Protein AF-A0A7S2VE20-F1 (afdb_monomer_lite)

Structure (mmCIF, N/CA/C/O backbone):
data_AF-A0A7S2VE20-F1
#
_entry.id   AF-A0A7S2VE20-F1
#
loop_
_atom_site.group_PDB
_atom_site.id
_atom_site.type_symbol
_atom_site.label_atom_id
_atom_site.label_alt_id
_atom_site.label_comp_id
_atom_site.label_asym_id
_atom_site.label_entity_id
_atom_site.label_seq_id
_atom_site.pdbx_PDB_ins_code
_atom_site.Cartn_x
_atom_site.Cartn_y
_atom_site.Cartn_z
_atom_site.occupancy
_atom_site.B_iso_or_equiv
_atom_site.auth_seq_id
_atom_site.auth_comp_id
_atom_site.auth_asym_id
_atom_site.auth_atom_id
_atom_site.pdbx_PDB_model_num
ATOM 1 N N . VAL A 1 1 ? -8.039 12.008 -8.997 1.00 49.22 1 VAL A N 1
ATOM 2 C CA . VAL A 1 1 ? -8.248 12.314 -7.560 1.00 49.22 1 VAL A CA 1
ATOM 3 C C . VAL A 1 1 ? -8.110 11.002 -6.820 1.00 49.22 1 VAL A C 1
ATOM 5 O O . VAL A 1 1 ? -9.062 10.236 -6.814 1.00 49.22 1 VAL A O 1
ATOM 8 N N . TYR A 1 2 ? -6.918 10.696 -6.307 1.00 62.41 2 TYR A N 1
ATOM 9 C CA . TYR A 1 2 ? -6.623 9.361 -5.776 1.00 62.41 2 TYR A CA 1
ATOM 10 C C . TYR A 1 2 ? -6.820 9.265 -4.254 1.00 62.41 2 TYR A C 1
ATOM 12 O O . TYR A 1 2 ? -7.196 8.216 -3.759 1.00 62.41 2 TYR A O 1
ATOM 20 N N . ALA A 1 3 ? -6.744 10.377 -3.516 1.00 69.38 3 ALA A N 1
ATOM 21 C CA . ALA A 1 3 ? -6.925 10.402 -2.057 1.00 69.38 3 ALA A CA 1
ATOM 22 C C . ALA A 1 3 ? -8.317 9.967 -1.558 1.00 69.38 3 ALA A C 1
ATOM 24 O O . ALA A 1 3 ? -8.442 9.294 -0.537 1.00 69.38 3 ALA A O 1
ATOM 25 N N . ALA A 1 4 ? -9.382 10.346 -2.276 1.00 83.38 4 ALA A N 1
ATOM 26 C CA . ALA A 1 4 ? -10.762 10.111 -1.838 1.00 83.38 4 ALA A CA 1
ATOM 27 C C . ALA A 1 4 ? -11.095 8.614 -1.704 1.00 83.38 4 ALA A C 1
ATOM 29 O O . ALA A 1 4 ? -11.916 8.232 -0.870 1.00 83.38 4 ALA A O 1
ATOM 30 N N . ARG A 1 5 ? -10.428 7.749 -2.483 1.00 89.75 5 ARG A N 1
ATOM 31 C CA . ARG A 1 5 ? -10.637 6.300 -2.383 1.00 89.75 5 ARG A CA 1
ATOM 32 C C . ARG A 1 5 ? -10.129 5.747 -1.058 1.00 89.75 5 ARG A C 1
ATOM 34 O O . ARG A 1 5 ? -10.797 4.897 -0.489 1.00 89.75 5 ARG A O 1
ATOM 41 N N . TYR A 1 6 ? -9.028 6.277 -0.524 1.00 91.19 6 TYR A N 1
ATOM 42 C CA . TYR A 1 6 ? -8.487 5.828 0.759 1.00 91.19 6 TYR A CA 1
ATOM 43 C C . TYR A 1 6 ? -9.331 6.275 1.957 1.00 91.19 6 TYR A C 1
ATOM 45 O O . TYR A 1 6 ? -9.393 5.550 2.943 1.00 91.19 6 TYR A O 1
ATOM 53 N N . GLN A 1 7 ? -10.063 7.389 1.848 1.00 91.00 7 GLN A N 1
ATOM 54 C CA . GLN A 1 7 ? -11.080 7.762 2.842 1.00 91.00 7 GLN A CA 1
ATOM 55 C C . GLN A 1 7 ? -12.227 6.741 2.864 1.00 91.00 7 GLN A C 1
ATOM 57 O O . GLN A 1 7 ? -12.575 6.221 3.919 1.00 91.00 7 GLN A O 1
ATOM 62 N N . CYS A 1 8 ? -12.741 6.366 1.687 1.00 92.81 8 CYS A N 1
ATOM 63 C CA . CYS A 1 8 ? -13.752 5.311 1.571 1.00 92.81 8 CYS A CA 1
ATOM 64 C C . CYS A 1 8 ? -13.229 3.957 2.090 1.00 92.81 8 CYS A C 1
ATOM 66 O O . CYS A 1 8 ? -13.916 3.272 2.844 1.00 92.81 8 CYS A O 1
ATOM 68 N N . VAL A 1 9 ? -11.989 3.587 1.744 1.00 95.19 9 VAL A N 1
ATOM 69 C CA . VAL A 1 9 ? -11.322 2.380 2.263 1.00 95.19 9 VAL A CA 1
ATOM 70 C C . VAL A 1 9 ? -11.265 2.411 3.791 1.00 95.19 9 VAL A C 1
ATOM 72 O O . VAL A 1 9 ? -11.617 1.417 4.423 1.00 95.19 9 VAL A O 1
ATOM 75 N N . GLN A 1 10 ? -10.869 3.538 4.390 1.00 95.12 10 GLN A N 1
ATOM 76 C CA . GLN A 1 10 ? -10.794 3.694 5.843 1.00 95.12 10 GLN A CA 1
ATOM 77 C C . GLN A 1 10 ? -12.157 3.455 6.503 1.00 95.12 10 GLN A C 1
ATOM 79 O O . GLN A 1 10 ? -12.245 2.669 7.445 1.00 95.12 10 GLN A O 1
ATOM 84 N N . GLU A 1 11 ? -13.224 4.055 5.970 1.00 95.75 11 GLU A N 1
ATOM 85 C CA . GLU A 1 11 ? -14.592 3.862 6.464 1.00 95.75 11 GLU A CA 1
ATOM 86 C C . GLU A 1 11 ? -15.039 2.393 6.386 1.00 95.75 11 GLU A C 1
ATOM 88 O O . GLU A 1 11 ? -15.649 1.879 7.326 1.00 95.75 11 GLU A O 1
ATOM 93 N N . GLN A 1 12 ? -14.719 1.682 5.296 1.00 97.44 12 GLN A N 1
ATOM 94 C CA . GLN A 1 12 ? -15.053 0.258 5.166 1.00 97.44 12 GLN A CA 1
ATOM 95 C C . GLN A 1 12 ? -14.273 -0.611 6.164 1.00 97.44 12 GLN A C 1
ATOM 97 O O . GLN A 1 12 ? -14.856 -1.487 6.808 1.00 97.44 12 GLN A O 1
ATOM 102 N N . LEU A 1 13 ? -12.973 -0.352 6.336 1.00 97.00 13 LEU A N 1
ATOM 103 C CA . LEU A 1 13 ? -12.131 -1.092 7.278 1.00 97.00 13 LEU A CA 1
ATOM 104 C C . LEU A 1 13 ? -12.573 -0.870 8.731 1.00 97.00 13 LEU A C 1
ATOM 106 O O . LEU A 1 13 ? -12.589 -1.819 9.513 1.00 97.00 13 LEU A O 1
ATOM 110 N N . GLN A 1 14 ? -12.990 0.350 9.089 1.00 97.06 14 GLN A N 1
ATOM 111 C CA . GLN A 1 14 ? -13.521 0.675 10.422 1.00 97.06 14 GLN A CA 1
ATOM 112 C C . GLN A 1 14 ? -14.805 -0.104 10.747 1.00 97.06 14 GLN A C 1
ATOM 114 O O . GLN A 1 14 ? -15.096 -0.355 11.914 1.00 97.06 14 GLN A O 1
ATOM 119 N N . GLN A 1 15 ? -15.548 -0.538 9.725 1.00 97.69 15 GLN A N 1
ATOM 120 C CA . GLN A 1 15 ? -16.726 -1.402 9.861 1.00 97.69 15 GLN A CA 1
ATOM 121 C C . GLN A 1 15 ? -16.381 -2.902 9.905 1.00 97.69 15 GLN A C 1
ATOM 123 O O . GLN A 1 15 ? -17.285 -3.738 9.869 1.00 97.69 15 GLN A O 1
ATOM 128 N N . GLY A 1 16 ? -15.096 -3.268 9.953 1.00 96.31 16 GLY A N 1
ATOM 129 C CA . GLY A 1 16 ? -14.652 -4.662 9.984 1.00 96.31 16 GLY A CA 1
ATOM 130 C C . GLY A 1 16 ? -14.696 -5.367 8.624 1.00 96.31 16 GLY A C 1
ATOM 131 O O . GLY A 1 16 ? -14.700 -6.596 8.578 1.00 96.31 16 GLY A O 1
ATOM 132 N N . ARG A 1 17 ? -14.762 -4.624 7.509 1.00 96.06 17 ARG A N 1
ATOM 133 C CA . ARG A 1 17 ? -14.835 -5.197 6.155 1.00 96.06 17 ARG A CA 1
ATOM 134 C C . ARG A 1 17 ? -13.462 -5.230 5.501 1.00 96.06 17 ARG A C 1
ATOM 136 O O . ARG A 1 17 ? -12.817 -4.194 5.385 1.00 96.06 17 ARG A O 1
ATOM 143 N N . ASN A 1 18 ? -13.047 -6.399 5.016 1.00 93.94 18 ASN A N 1
ATOM 144 C CA . ASN A 1 18 ? -11.891 -6.501 4.123 1.00 93.94 18 ASN A CA 1
ATOM 145 C C . ASN A 1 18 ? -12.202 -5.778 2.805 1.00 93.94 18 ASN A C 1
ATOM 147 O O . ASN A 1 18 ? -13.320 -5.878 2.294 1.00 93.94 18 ASN A O 1
ATOM 151 N N . VAL A 1 19 ? -11.216 -5.087 2.238 1.00 95.12 19 VAL A N 1
ATOM 152 C CA . VAL A 1 19 ? -11.388 -4.274 1.030 1.00 95.12 19 VAL A CA 1
ATOM 153 C C . VAL A 1 19 ? -10.450 -4.761 -0.063 1.00 95.12 19 VAL A C 1
ATOM 155 O O . VAL A 1 19 ? -9.246 -4.856 0.142 1.00 95.12 19 VAL A O 1
ATOM 158 N N . LEU A 1 20 ? -10.999 -5.028 -1.247 1.00 93.69 20 LEU A N 1
ATOM 159 C CA . LEU A 1 20 ? -10.223 -5.106 -2.480 1.00 93.69 20 LEU A CA 1
ATOM 160 C C . LEU A 1 20 ? -10.417 -3.789 -3.235 1.00 93.69 20 LEU A C 1
ATOM 162 O O . LEU A 1 20 ? -11.488 -3.539 -3.787 1.00 93.69 20 LEU A O 1
ATOM 166 N N . LEU A 1 21 ? -9.392 -2.943 -3.228 1.00 93.69 21 LEU A N 1
ATOM 167 C CA . LEU A 1 21 ? -9.336 -1.721 -4.016 1.00 93.69 21 LEU A CA 1
ATOM 168 C C . LEU A 1 21 ? -8.833 -2.060 -5.418 1.00 93.69 21 LEU A C 1
ATOM 170 O O . LEU A 1 21 ? -7.806 -2.721 -5.566 1.00 93.69 21 LEU A O 1
ATOM 174 N N . THR A 1 22 ? -9.543 -1.586 -6.434 1.00 93.31 22 THR A N 1
ATOM 175 C CA . THR A 1 22 ? -9.151 -1.732 -7.833 1.00 93.31 22 THR A CA 1
ATOM 176 C C . THR A 1 22 ? -9.461 -0.459 -8.604 1.00 93.31 22 THR A C 1
ATOM 178 O O . THR A 1 22 ? -10.498 0.168 -8.375 1.00 93.31 22 THR A O 1
ATOM 181 N N . ASP A 1 23 ? -8.587 -0.100 -9.538 1.00 91.06 23 ASP A N 1
ATOM 182 C CA . ASP A 1 23 ? -8.906 0.879 -10.566 1.00 91.06 23 ASP A CA 1
ATOM 183 C C . ASP A 1 23 ? -9.974 0.323 -11.514 1.00 91.06 23 ASP A C 1
ATOM 185 O O . ASP A 1 23 ? -10.179 -0.891 -11.630 1.00 91.06 23 ASP A O 1
ATOM 189 N N . VAL A 1 24 ?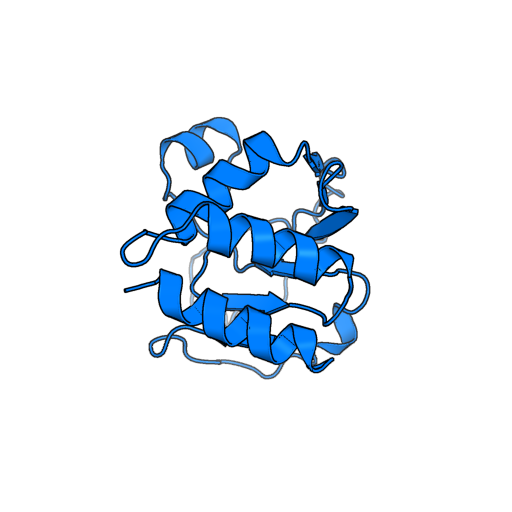 -10.696 1.237 -12.162 1.00 92.12 24 VAL A N 1
ATOM 190 C CA . VAL A 1 24 ? -11.812 0.915 -13.067 1.00 92.12 24 VAL A CA 1
ATOM 191 C C . VAL A 1 24 ? -11.353 0.311 -14.395 1.00 92.12 24 VAL A C 1
ATOM 193 O O . VAL A 1 24 ? -12.164 -0.264 -15.116 1.00 92.12 24 VAL A O 1
ATOM 196 N N . ASP A 1 25 ? -10.074 0.461 -14.725 1.00 91.50 25 ASP A N 1
ATOM 197 C CA . ASP A 1 25 ? -9.421 -0.065 -15.923 1.00 91.50 25 ASP A CA 1
ATOM 198 C C . ASP A 1 25 ? -8.709 -1.408 -15.683 1.00 91.50 25 ASP A C 1
ATOM 200 O O . ASP A 1 25 ? -8.198 -2.010 -16.630 1.00 91.50 25 ASP A O 1
ATOM 204 N N . ASN A 1 26 ? -8.741 -1.940 -14.456 1.00 90.12 26 ASN A N 1
ATOM 205 C CA . ASN A 1 26 ? -8.290 -3.300 -14.190 1.00 90.12 26 ASN A CA 1
ATOM 206 C C . ASN A 1 26 ? -9.289 -4.331 -14.719 1.00 90.12 26 ASN A C 1
ATOM 208 O O . ASN A 1 26 ? -10.487 -4.296 -14.427 1.00 90.12 26 ASN A O 1
ATOM 212 N N . VAL A 1 27 ? -8.763 -5.331 -15.424 1.00 91.12 27 VAL A N 1
ATOM 213 C CA . VAL A 1 27 ? -9.536 -6.469 -15.928 1.00 91.12 27 VAL A CA 1
ATOM 214 C C . VAL A 1 27 ? -9.049 -7.751 -15.262 1.00 91.12 27 VAL A C 1
ATOM 216 O O . VAL A 1 27 ? -7.892 -8.148 -15.401 1.00 91.12 27 VAL A O 1
ATOM 219 N N . PHE A 1 28 ? -9.949 -8.438 -14.559 1.00 89.25 28 PHE A N 1
ATOM 220 C CA . PHE A 1 28 ? -9.655 -9.725 -13.934 1.00 89.25 28 PHE A CA 1
ATOM 221 C C . PHE A 1 28 ? -9.676 -10.845 -14.976 1.00 89.25 28 PHE A C 1
ATOM 223 O O . PHE A 1 28 ? -10.728 -11.204 -15.500 1.00 89.25 28 PHE A O 1
ATOM 230 N N . LEU A 1 29 ? -8.509 -11.425 -15.258 1.00 87.44 29 LEU A N 1
ATOM 231 C CA . LEU A 1 29 ? -8.375 -12.506 -16.243 1.00 87.44 29 LEU A CA 1
ATOM 232 C C . LEU A 1 29 ? -8.657 -13.899 -15.664 1.00 87.44 29 LEU A C 1
ATOM 234 O O . LEU A 1 29 ? -8.972 -14.828 -16.404 1.00 87.44 29 LEU A O 1
ATOM 238 N N . ARG A 1 30 ? -8.516 -14.066 -14.345 1.00 86.88 30 ARG A N 1
ATOM 239 C CA . ARG A 1 30 ? -8.743 -15.334 -13.642 1.00 86.88 30 ARG A CA 1
ATOM 240 C C . ARG A 1 30 ? -9.238 -15.094 -12.224 1.00 86.88 30 ARG A C 1
ATOM 242 O O . ARG A 1 30 ? -8.880 -14.099 -11.597 1.00 86.88 30 ARG A O 1
ATOM 249 N N . HIS A 1 31 ? -9.999 -16.049 -11.704 1.00 85.69 31 HIS A N 1
ATOM 250 C CA . HIS A 1 31 ? -10.361 -16.080 -10.294 1.00 85.69 31 HIS A CA 1
ATOM 251 C C . HIS A 1 31 ? -9.193 -16.620 -9.458 1.00 85.69 31 HIS A C 1
ATOM 253 O O . HIS A 1 31 ? -8.653 -17.689 -9.753 1.00 85.69 31 HIS A O 1
ATOM 259 N N . VAL A 1 32 ? -8.835 -15.898 -8.396 1.00 80.75 32 VAL A N 1
ATOM 260 C CA . VAL A 1 32 ? -7.878 -16.337 -7.374 1.00 80.75 32 VAL A CA 1
ATOM 261 C C . VAL A 1 32 ? -8.554 -16.190 -6.012 1.00 80.75 32 VAL A C 1
ATOM 263 O O . VAL A 1 32 ? -8.987 -15.086 -5.682 1.00 80.75 32 VAL A O 1
ATOM 266 N N . PRO A 1 33 ? -8.684 -17.266 -5.218 1.00 82.44 33 PRO A N 1
ATOM 267 C CA . PRO A 1 33 ? -9.290 -17.165 -3.899 1.00 82.44 33 PRO A CA 1
ATOM 268 C C . PRO A 1 33 ? -8.367 -16.386 -2.951 1.00 82.44 33 PRO A C 1
ATOM 270 O O . PRO A 1 33 ? -7.265 -16.831 -2.640 1.00 82.44 33 PRO A O 1
ATOM 273 N N . LEU A 1 34 ? -8.844 -15.242 -2.453 1.00 75.19 34 LEU A N 1
ATOM 274 C CA . LEU A 1 34 ? -8.074 -14.362 -1.562 1.00 75.19 34 LEU A CA 1
ATOM 275 C C . LEU A 1 34 ? -7.742 -14.994 -0.204 1.00 75.19 34 LEU A C 1
ATOM 277 O O . LEU A 1 34 ? -6.825 -14.545 0.471 1.00 75.19 34 LEU A O 1
ATOM 281 N N . SER A 1 35 ? -8.439 -16.069 0.174 1.00 77.75 35 SER A N 1
ATOM 282 C CA . SER A 1 35 ? -8.149 -16.840 1.388 1.00 77.75 35 SER A CA 1
ATOM 283 C C . SER A 1 35 ? -6.725 -17.396 1.438 1.00 77.75 35 SER A C 1
ATOM 285 O O . SER A 1 35 ? -6.268 -17.783 2.506 1.00 77.75 35 SER A O 1
ATOM 287 N N . GLN A 1 36 ? -6.035 -17.462 0.296 1.00 75.75 36 GLN A N 1
ATOM 288 C CA . GLN A 1 36 ? -4.635 -17.879 0.205 1.00 75.75 36 GLN A CA 1
ATOM 289 C C . GLN A 1 36 ? -3.645 -16.840 0.750 1.00 75.75 36 GLN A C 1
ATOM 291 O O . GLN A 1 36 ? -2.487 -17.188 0.922 1.00 75.75 36 GLN A O 1
ATOM 296 N N . PHE A 1 37 ? -4.094 -15.612 1.025 1.00 71.94 37 PHE A N 1
ATOM 297 C CA . PHE A 1 37 ? -3.244 -14.492 1.442 1.00 71.94 37 PHE A CA 1
ATOM 298 C C . PHE A 1 37 ? -3.695 -13.869 2.776 1.00 71.94 37 PHE A C 1
ATOM 300 O O . PHE A 1 37 ? -3.477 -12.692 3.046 1.00 71.94 37 PHE A O 1
ATOM 307 N N . TYR A 1 38 ? -4.421 -14.630 3.601 1.00 74.56 38 TYR A N 1
ATOM 308 C CA . TYR A 1 38 ? -4.928 -14.157 4.900 1.00 74.56 38 TYR A CA 1
ATOM 309 C C . TYR A 1 38 ? -3.857 -14.081 6.000 1.00 74.56 38 TYR A C 1
ATOM 311 O O . TYR A 1 38 ? -4.159 -13.651 7.114 1.00 74.56 38 TYR A O 1
ATOM 319 N N . ASP A 1 39 ? -2.635 -14.511 5.701 1.00 83.94 39 ASP A N 1
ATOM 320 C CA . ASP A 1 39 ? -1.446 -14.394 6.543 1.00 83.94 39 ASP A CA 1
ATOM 321 C C . ASP A 1 39 ? -0.825 -12.989 6.518 1.00 83.94 39 ASP A C 1
ATOM 323 O O . ASP A 1 39 ? -0.087 -12.627 7.439 1.00 83.94 39 ASP A O 1
ATOM 327 N N . VAL A 1 40 ? -1.172 -12.169 5.523 1.00 87.94 40 VAL A N 1
ATOM 328 C CA . VAL A 1 40 ? -0.743 -10.772 5.439 1.00 87.94 40 VAL A CA 1
ATOM 329 C C . VAL A 1 40 ? -1.887 -9.791 5.677 1.00 87.94 40 VAL A C 1
ATOM 331 O O . VAL A 1 40 ? -3.065 -10.115 5.539 1.00 87.94 40 VAL A O 1
ATOM 334 N N . ASN A 1 41 ? -1.547 -8.568 6.082 1.00 93.19 41 ASN A N 1
ATOM 335 C CA . ASN A 1 41 ? -2.540 -7.527 6.339 1.00 93.19 41 ASN A CA 1
ATOM 336 C C . ASN A 1 41 ? -2.872 -6.710 5.084 1.00 93.19 41 ASN A C 1
ATOM 338 O O . ASN A 1 41 ? -4.008 -6.254 4.925 1.00 93.19 41 ASN A O 1
ATOM 342 N N . VAL A 1 42 ? -1.880 -6.503 4.216 1.00 93.31 42 VAL A N 1
ATOM 343 C CA . VAL A 1 42 ? -1.980 -5.698 2.996 1.00 93.31 42 VAL A CA 1
ATOM 344 C C . VAL A 1 42 ? -1.276 -6.423 1.853 1.00 93.31 42 VAL A C 1
ATOM 346 O O . VAL A 1 42 ? -0.194 -6.966 2.041 1.00 93.31 42 VAL A O 1
ATOM 349 N N . ILE A 1 43 ? -1.872 -6.412 0.663 1.00 91.44 43 ILE A N 1
ATOM 350 C CA . ILE A 1 43 ? -1.233 -6.897 -0.567 1.00 91.44 43 ILE A CA 1
ATOM 351 C C . ILE A 1 43 ? -1.309 -5.787 -1.595 1.00 91.44 43 ILE A C 1
ATOM 353 O O . ILE A 1 43 ? -2.406 -5.290 -1.868 1.00 91.44 43 ILE A O 1
ATOM 357 N N . HIS A 1 44 ? -0.186 -5.441 -2.208 1.00 91.06 44 HIS A N 1
ATOM 358 C CA . HIS A 1 44 ? -0.163 -4.521 -3.337 1.00 91.06 44 HIS A CA 1
ATOM 359 C C . HIS A 1 44 ? 0.184 -5.247 -4.630 1.00 91.06 44 HIS A C 1
ATOM 361 O O . HIS A 1 44 ? 1.012 -6.154 -4.668 1.00 91.06 44 HIS A O 1
ATOM 367 N N . ALA A 1 45 ? -0.397 -4.797 -5.740 1.00 87.94 45 ALA A N 1
ATOM 368 C CA . ALA A 1 45 ? 0.127 -5.193 -7.035 1.00 87.94 45 ALA A CA 1
ATOM 369 C C . ALA A 1 45 ? 1.544 -4.637 -7.233 1.00 87.94 45 ALA A C 1
ATOM 371 O O . ALA A 1 45 ? 1.850 -3.491 -6.892 1.00 87.94 45 ALA A O 1
ATOM 372 N N . TYR A 1 46 ? 2.405 -5.450 -7.837 1.00 83.69 46 TYR A N 1
ATOM 373 C CA . TYR A 1 46 ? 3.738 -5.025 -8.236 1.00 83.69 46 TYR A CA 1
ATOM 374 C C . TYR A 1 46 ? 3.651 -4.020 -9.394 1.00 83.69 46 TYR A C 1
ATOM 376 O O . TYR A 1 46 ? 2.893 -4.214 -10.345 1.00 83.69 46 TYR A O 1
ATOM 384 N N . SER A 1 47 ? 4.461 -2.964 -9.342 1.00 79.50 47 SER A N 1
ATOM 385 C CA . SER A 1 47 ? 4.621 -1.987 -10.420 1.00 79.50 47 SER A CA 1
ATOM 386 C C . SER A 1 47 ? 6.089 -1.841 -10.811 1.00 79.50 47 SER A C 1
ATOM 388 O O . SER A 1 47 ? 6.991 -2.011 -9.984 1.00 79.50 47 SER A O 1
ATOM 390 N N . ALA A 1 48 ? 6.329 -1.461 -12.065 1.00 74.94 48 ALA A N 1
ATOM 391 C CA . ALA A 1 48 ? 7.649 -1.110 -12.563 1.00 74.94 48 ALA A CA 1
ATOM 392 C C . ALA A 1 48 ? 7.731 0.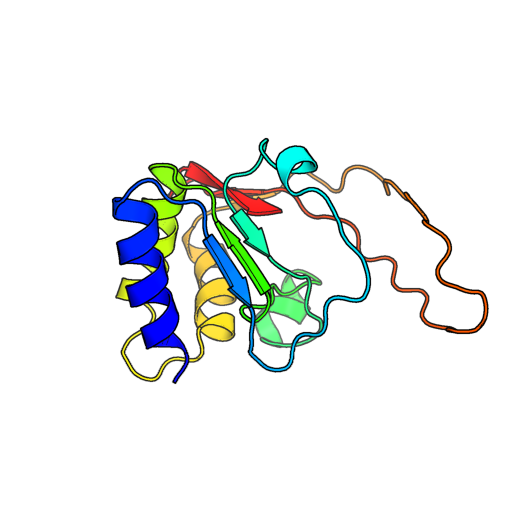395 -12.860 1.00 74.94 48 ALA A C 1
ATOM 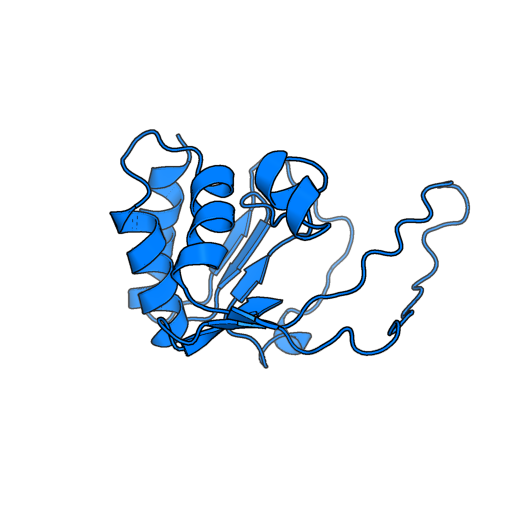394 O O . ALA A 1 48 ? 7.001 0.926 -13.694 1.00 74.94 48 ALA A O 1
ATOM 395 N N . GLY A 1 49 ? 8.681 1.075 -12.215 1.00 76.12 49 GLY A N 1
ATOM 396 C CA . GLY A 1 49 ? 9.221 2.346 -12.704 1.00 76.12 49 GLY A CA 1
ATOM 397 C C . GLY A 1 49 ? 8.666 3.638 -12.101 1.00 76.12 49 GLY A C 1
ATOM 398 O O . GLY A 1 49 ? 9.334 4.663 -12.234 1.00 76.12 49 GLY A O 1
ATOM 399 N N . PHE A 1 50 ? 7.533 3.635 -11.389 1.00 81.44 50 PHE A N 1
ATOM 400 C CA . PHE A 1 50 ? 7.036 4.840 -10.707 1.00 81.44 50 PHE A CA 1
ATOM 401 C C . PHE A 1 50 ? 6.679 4.590 -9.231 1.00 81.44 50 PHE A C 1
ATOM 403 O O . PHE A 1 50 ? 5.829 3.739 -8.966 1.00 81.44 50 PHE A O 1
ATOM 410 N N . PRO A 1 51 ? 7.243 5.360 -8.274 1.00 85.44 51 PRO A N 1
ATOM 411 C CA . PRO A 1 51 ? 8.178 6.477 -8.467 1.00 85.44 51 PRO A CA 1
ATOM 412 C C . PRO A 1 51 ? 9.604 6.036 -8.841 1.00 85.44 51 PRO A C 1
ATOM 414 O O . PRO A 1 51 ? 10.187 5.170 -8.191 1.00 85.44 51 PRO A O 1
ATOM 417 N N . ALA A 1 52 ? 10.218 6.696 -9.830 1.00 86.62 52 ALA A N 1
ATOM 418 C CA . ALA A 1 52 ? 11.524 6.296 -10.374 1.00 86.62 52 ALA A CA 1
ATOM 419 C C . ALA A 1 52 ? 12.658 6.280 -9.332 1.00 86.62 52 ALA A C 1
ATOM 421 O O . ALA A 1 52 ? 13.500 5.387 -9.348 1.00 86.62 52 ALA A O 1
ATOM 422 N N . LYS A 1 53 ? 12.671 7.241 -8.394 1.00 85.81 53 LYS A N 1
ATOM 423 C CA . LYS A 1 53 ? 13.676 7.291 -7.315 1.00 85.81 53 LYS A CA 1
ATOM 424 C C . LYS A 1 53 ? 13.571 6.094 -6.370 1.00 85.81 53 LYS A C 1
ATOM 426 O O . LYS A 1 53 ? 14.593 5.558 -5.956 1.00 85.81 53 LYS A O 1
ATOM 431 N N . TRP A 1 54 ? 12.345 5.691 -6.038 1.00 85.31 54 TRP A N 1
ATOM 432 C CA . TRP A 1 54 ? 12.098 4.518 -5.205 1.00 85.31 54 TRP A CA 1
ATOM 433 C C . TRP A 1 54 ? 12.526 3.250 -5.946 1.00 85.31 54 TRP A C 1
ATOM 435 O O . TRP A 1 54 ? 13.320 2.470 -5.424 1.00 85.31 54 TRP A O 1
ATOM 445 N N . PHE A 1 55 ? 12.100 3.112 -7.205 1.00 87.00 55 PHE A N 1
ATOM 446 C CA . PHE A 1 55 ? 12.468 1.981 -8.051 1.00 87.00 55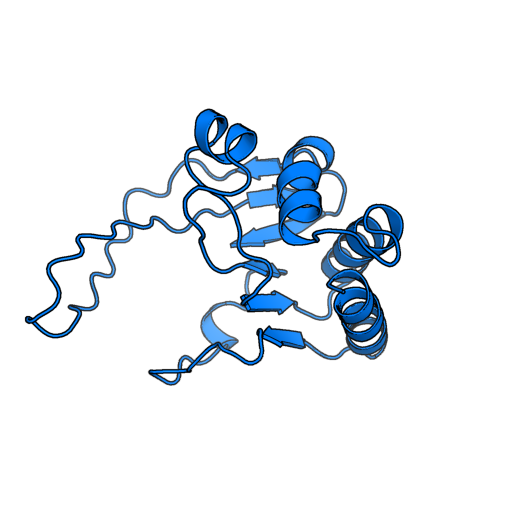 PHE A CA 1
ATOM 447 C C . PHE A 1 55 ? 13.988 1.832 -8.202 1.00 87.00 55 PHE A C 1
ATOM 449 O O . PHE A 1 55 ? 14.515 0.742 -8.019 1.00 87.00 55 PHE A O 1
ATOM 456 N N . ALA A 1 56 ? 14.712 2.924 -8.462 1.00 85.44 56 ALA A N 1
ATOM 457 C CA . ALA A 1 56 ? 16.170 2.897 -8.590 1.00 85.44 56 ALA A CA 1
ATOM 458 C C . ALA A 1 56 ? 16.884 2.444 -7.303 1.00 85.44 56 ALA A C 1
ATOM 460 O O . ALA A 1 56 ? 17.964 1.867 -7.379 1.00 85.44 56 ALA A O 1
ATOM 461 N N . LYS A 1 57 ? 16.294 2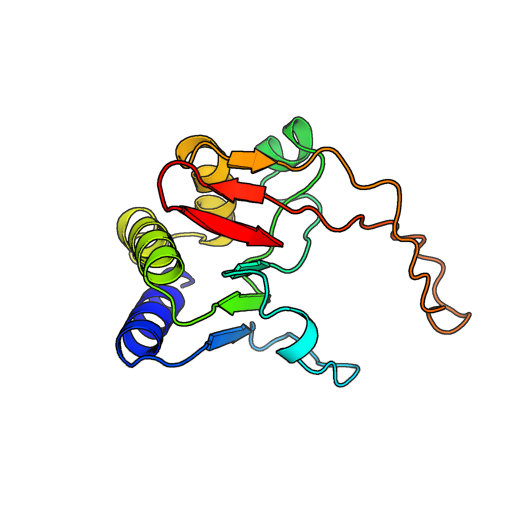.707 -6.129 1.00 83.94 57 LYS A N 1
ATOM 462 C CA . LYS A 1 57 ? 16.867 2.346 -4.827 1.00 83.94 57 LYS A CA 1
ATOM 463 C C . LYS A 1 57 ? 16.517 0.920 -4.396 1.00 83.94 57 LYS A C 1
ATOM 465 O O . LYS A 1 57 ? 17.365 0.243 -3.828 1.00 83.94 57 LYS A O 1
ATOM 470 N N . HIS A 1 58 ? 15.282 0.485 -4.632 1.00 79.88 58 HIS A N 1
ATOM 471 C CA . HIS A 1 58 ? 14.745 -0.761 -4.073 1.00 79.88 58 HIS A CA 1
ATOM 472 C C . HIS A 1 58 ? 14.521 -1.863 -5.118 1.00 79.88 58 HIS A C 1
ATOM 474 O O . HIS A 1 58 ? 14.313 -3.016 -4.757 1.00 79.88 58 HIS A O 1
ATOM 480 N N . GLY A 1 59 ? 14.563 -1.541 -6.413 1.00 82.31 59 GLY A N 1
ATOM 481 C CA . GLY A 1 59 ? 14.336 -2.495 -7.501 1.00 82.31 59 GLY A CA 1
ATOM 482 C C . GLY A 1 59 ? 12.875 -2.924 -7.674 1.00 82.31 59 GLY A C 1
ATOM 483 O O . GLY A 1 59 ? 12.601 -3.852 -8.427 1.00 82.31 59 GLY A O 1
ATOM 484 N N . PHE A 1 60 ? 11.935 -2.281 -6.978 1.00 84.81 60 PHE A N 1
ATOM 485 C CA . PHE A 1 60 ? 10.494 -2.492 -7.126 1.00 84.81 60 PHE A CA 1
ATOM 486 C C . PHE A 1 60 ? 9.718 -1.232 -6.758 1.00 84.81 60 PHE A C 1
ATOM 488 O O . PHE A 1 60 ? 10.261 -0.360 -6.089 1.00 84.81 60 PHE A O 1
ATOM 495 N N . THR A 1 61 ? 8.455 -1.153 -7.171 1.00 88.19 61 THR A N 1
ATOM 496 C CA . THR A 1 61 ? 7.460 -0.180 -6.688 1.00 88.19 61 THR A CA 1
ATOM 497 C C . THR A 1 61 ? 6.147 -0.911 -6.436 1.00 88.19 61 THR A C 1
ATOM 499 O O . THR A 1 61 ? 5.880 -1.920 -7.088 1.00 88.19 61 THR A O 1
ATOM 502 N N . VAL A 1 62 ? 5.314 -0.406 -5.531 1.00 89.31 62 VAL A N 1
ATOM 503 C CA . VAL A 1 62 ? 3.936 -0.896 -5.373 1.00 89.31 62 VAL A CA 1
ATOM 504 C C . VAL A 1 62 ? 2.968 -0.066 -6.201 1.00 89.31 62 VAL A C 1
ATOM 506 O O . VAL A 1 62 ? 3.165 1.140 -6.366 1.00 89.31 62 VAL A O 1
ATOM 509 N N . CYS A 1 63 ? 1.932 -0.713 -6.724 1.00 88.31 63 CYS A N 1
ATOM 510 C CA . CYS A 1 63 ? 0.837 -0.082 -7.442 1.00 88.31 63 CYS A CA 1
ATOM 511 C C . CYS A 1 63 ? -0.338 0.193 -6.502 1.00 88.31 63 CYS A C 1
ATOM 513 O O . CYS A 1 63 ? -0.811 -0.707 -5.809 1.00 88.31 63 CYS A O 1
ATOM 515 N N . GLY A 1 64 ? -0.865 1.419 -6.539 1.00 87.62 64 GLY A N 1
ATOM 516 C CA . GLY A 1 64 ? -2.110 1.755 -5.840 1.00 87.62 64 GLY A CA 1
ATOM 517 C C . GLY A 1 64 ? -3.379 1.305 -6.562 1.00 87.62 64 GLY A C 1
ATOM 518 O O . GLY A 1 64 ? -4.453 1.292 -5.966 1.00 87.62 64 GLY A O 1
ATOM 519 N N . GLY A 1 65 ? -3.262 0.927 -7.836 1.00 89.19 65 GLY A N 1
ATOM 520 C CA . GLY A 1 65 ? -4.392 0.549 -8.679 1.00 89.19 65 GLY A CA 1
ATOM 521 C C . GLY A 1 65 ? -4.975 -0.825 -8.376 1.00 89.19 65 GLY A C 1
ATOM 522 O O . GLY A 1 65 ? -6.081 -1.122 -8.808 1.00 89.19 65 GLY A O 1
ATOM 523 N N . MET A 1 66 ? -4.282 -1.670 -7.613 1.00 90.94 66 MET A N 1
ATOM 524 C CA . MET A 1 66 ? -4.847 -2.908 -7.083 1.00 90.94 66 MET A CA 1
ATOM 525 C C . MET A 1 66 ? -4.229 -3.204 -5.722 1.00 90.94 66 MET A C 1
ATOM 527 O O . MET A 1 66 ? -3.024 -3.427 -5.621 1.00 90.94 66 MET A O 1
ATOM 531 N N . THR A 1 67 ? -5.049 -3.176 -4.674 1.00 92.75 67 THR A N 1
ATOM 532 C CA . THR A 1 67 ? -4.607 -3.403 -3.294 1.00 92.75 67 THR A CA 1
ATOM 533 C C . THR A 1 67 ? -5.666 -4.188 -2.529 1.00 92.75 67 THR A C 1
ATOM 535 O O . THR A 1 67 ? -6.841 -3.822 -2.540 1.00 92.75 67 THR A O 1
ATOM 538 N N . TRP A 1 68 ? -5.266 -5.247 -1.832 1.00 93.38 68 TRP A N 1
ATOM 539 C CA . TRP A 1 68 ? -6.122 -5.934 -0.870 1.00 93.38 68 TRP A CA 1
ATOM 540 C C . TRP A 1 68 ? -5.752 -5.516 0.553 1.00 93.38 68 TRP A C 1
ATOM 542 O O . TRP A 1 68 ? -4.576 -5.454 0.897 1.00 93.38 68 TRP A O 1
ATOM 552 N N . LEU A 1 69 ? -6.759 -5.210 1.368 1.00 94.62 69 LEU A N 1
ATOM 553 C CA . LEU A 1 69 ? -6.615 -4.713 2.732 1.00 94.62 69 LEU A CA 1
ATOM 554 C C . LEU A 1 69 ? -7.496 -5.536 3.672 1.00 94.62 69 LEU A C 1
ATOM 556 O O . LEU A 1 69 ? -8.727 -5.528 3.565 1.00 94.62 69 LEU A O 1
ATOM 560 N N . GLN A 1 70 ? -6.870 -6.221 4.622 1.00 94.50 70 GLN A N 1
ATOM 561 C CA . GLN A 1 70 ? -7.566 -6.924 5.691 1.00 94.50 70 GLN A CA 1
ATOM 562 C C . GLN A 1 70 ? -8.074 -5.927 6.740 1.00 94.50 70 GLN A C 1
ATOM 564 O O . GLN A 1 70 ? -7.337 -5.031 7.152 1.00 94.50 70 GLN A O 1
ATOM 569 N N . ALA A 1 71 ? -9.297 -6.103 7.238 1.00 95.06 71 ALA A N 1
ATOM 570 C CA . ALA A 1 71 ? -9.827 -5.355 8.373 1.00 95.06 71 ALA A CA 1
ATOM 571 C C . ALA A 1 71 ? -9.121 -5.771 9.671 1.00 95.06 71 ALA A C 1
ATOM 573 O O . ALA A 1 71 ? -9.588 -6.619 10.429 1.00 95.06 71 ALA A O 1
ATOM 574 N N . HIS A 1 72 ? -7.962 -5.166 9.904 1.00 95.25 72 HIS A N 1
ATOM 575 C CA . HIS A 1 72 ? -7.097 -5.417 11.045 1.00 95.25 72 HIS A CA 1
ATOM 576 C C . HIS A 1 72 ? -6.625 -4.077 11.637 1.00 95.25 72 HIS A C 1
ATOM 578 O O . HIS A 1 72 ? -6.418 -3.127 10.875 1.00 95.25 72 HIS A O 1
ATOM 584 N N . PRO A 1 73 ? -6.407 -3.963 12.964 1.00 95.62 73 PRO A N 1
ATOM 585 C CA . PRO A 1 73 ? -5.927 -2.721 13.576 1.00 95.62 73 PRO A CA 1
ATOM 586 C C . PRO A 1 73 ? -4.641 -2.172 12.941 1.00 95.62 73 PRO A C 1
ATOM 588 O O . PRO A 1 73 ? -4.518 -0.967 12.738 1.00 95.62 73 PRO A O 1
ATOM 591 N N . ALA A 1 74 ? -3.714 -3.054 12.553 1.00 94.56 74 ALA A N 1
ATOM 592 C CA . ALA A 1 74 ? -2.482 -2.654 11.869 1.00 94.56 74 ALA A CA 1
ATOM 593 C C . ALA A 1 74 ? -2.746 -2.068 10.467 1.00 94.56 74 ALA A C 1
ATOM 595 O O . ALA A 1 74 ? -2.139 -1.068 10.088 1.00 94.56 74 ALA A O 1
ATOM 596 N N . THR A 1 75 ? -3.699 -2.637 9.719 1.00 95.25 75 THR A N 1
ATOM 597 C CA . THR A 1 75 ? -4.122 -2.108 8.412 1.00 95.25 75 THR A CA 1
ATOM 598 C C . THR A 1 75 ? -4.799 -0.753 8.549 1.00 95.25 75 THR A C 1
ATOM 600 O O . THR A 1 75 ? -4.543 0.148 7.757 1.00 95.25 75 THR A O 1
ATOM 603 N N . LEU A 1 76 ? -5.649 -0.587 9.566 1.00 95.81 76 LEU A N 1
ATOM 604 C CA . LEU A 1 76 ? -6.284 0.696 9.862 1.00 95.81 76 LEU A CA 1
ATOM 605 C C . LEU A 1 76 ? -5.240 1.771 10.154 1.00 95.81 76 LEU A C 1
ATOM 607 O O . LEU A 1 76 ? -5.340 2.867 9.614 1.00 95.81 76 LEU A O 1
ATOM 611 N N . HIS A 1 77 ? -4.220 1.437 10.945 1.00 94.25 77 HIS A N 1
ATOM 612 C CA . HIS A 1 77 ? -3.118 2.346 11.237 1.00 94.25 77 HIS A CA 1
ATOM 613 C C . HIS A 1 77 ? -2.339 2.711 9.964 1.00 94.25 77 HIS A C 1
ATOM 615 O O . HIS A 1 77 ? -2.052 3.879 9.730 1.00 94.25 77 HIS A O 1
ATOM 621 N N . TYR A 1 78 ? -2.066 1.744 9.086 1.00 93.81 78 TYR A N 1
ATOM 622 C CA . TYR A 1 78 ? -1.444 2.003 7.786 1.00 93.81 78 TYR A CA 1
ATOM 623 C C . TYR A 1 78 ? -2.276 2.928 6.881 1.00 93.81 78 TYR A C 1
ATOM 625 O O . TYR A 1 78 ? -1.755 3.907 6.343 1.00 93.81 78 TYR A O 1
ATOM 633 N N . VAL A 1 79 ? -3.573 2.654 6.732 1.00 93.69 79 VAL A N 1
ATOM 634 C CA . VAL A 1 79 ? -4.479 3.480 5.918 1.00 93.69 79 VAL A CA 1
ATOM 635 C C . VAL A 1 79 ? -4.611 4.884 6.494 1.00 93.69 79 VAL A C 1
ATOM 637 O O . VAL A 1 79 ? -4.657 5.848 5.735 1.00 93.69 79 VAL A O 1
ATOM 640 N N . ASP A 1 80 ? -4.603 5.013 7.818 1.00 92.19 80 ASP A N 1
ATOM 641 C CA . ASP A 1 80 ? -4.602 6.305 8.491 1.00 92.19 80 ASP A CA 1
ATOM 642 C C . ASP A 1 80 ? -3.359 7.132 8.127 1.00 92.19 80 ASP A C 1
ATOM 644 O O . ASP A 1 80 ? -3.482 8.305 7.774 1.00 92.19 80 ASP A O 1
ATOM 648 N N . PHE A 1 81 ? -2.174 6.513 8.080 1.00 90.69 81 PHE A N 1
ATOM 649 C CA . PHE A 1 81 ? -0.960 7.165 7.578 1.00 90.69 81 PHE A CA 1
ATOM 650 C C . PHE A 1 81 ? -1.109 7.633 6.127 1.00 90.69 81 PHE A C 1
ATOM 652 O O . PHE A 1 81 ? -0.705 8.754 5.811 1.00 90.69 81 PHE A O 1
ATOM 659 N N . ILE A 1 82 ? -1.696 6.818 5.244 1.00 90.69 82 ILE A N 1
ATOM 660 C CA . ILE A 1 82 ? -1.946 7.232 3.857 1.00 90.69 82 ILE A CA 1
ATOM 661 C C . ILE A 1 82 ? -2.886 8.431 3.834 1.00 90.69 82 ILE A C 1
ATOM 663 O O . ILE A 1 82 ? -2.534 9.443 3.243 1.00 90.69 82 ILE A O 1
ATOM 667 N N . VAL A 1 83 ? -4.044 8.364 4.490 1.00 90.00 83 VAL A N 1
ATOM 668 C CA . VAL A 1 83 ? -5.041 9.446 4.477 1.00 90.00 83 VAL A CA 1
ATOM 669 C C . VAL A 1 83 ? -4.460 10.754 5.026 1.00 90.00 83 VAL A C 1
ATOM 671 O O . VAL A 1 83 ? -4.684 11.814 4.441 1.00 90.00 83 VAL A O 1
ATOM 674 N N . HIS A 1 84 ? -3.657 10.693 6.091 1.00 88.38 84 HIS A N 1
ATOM 675 C CA . HIS A 1 84 ? -3.023 11.878 6.673 1.00 88.38 84 HIS A CA 1
ATOM 676 C C . HIS A 1 84 ? -1.931 12.486 5.782 1.00 88.38 84 HIS A C 1
ATOM 678 O O . HIS A 1 84 ? -1.823 13.711 5.691 1.00 88.38 84 HIS A O 1
ATOM 684 N N . ASN A 1 85 ? -1.125 11.660 5.107 1.00 87.19 85 ASN A N 1
ATOM 685 C CA . ASN A 1 85 ? -0.032 12.134 4.247 1.00 87.19 85 ASN A CA 1
ATOM 686 C C . ASN A 1 85 ? -0.491 12.447 2.813 1.00 87.19 85 ASN A C 1
ATOM 688 O O . ASN A 1 85 ? 0.156 13.203 2.088 1.00 87.19 85 ASN A O 1
ATOM 692 N N . CYS A 1 86 ? -1.615 11.874 2.394 1.00 81.44 86 CYS A N 1
ATOM 693 C CA . CYS A 1 86 ? -2.178 11.974 1.060 1.00 81.44 86 CYS A CA 1
ATOM 694 C C . CYS A 1 86 ? -3.428 12.864 1.112 1.00 81.44 86 CYS A C 1
ATOM 696 O O . CYS A 1 86 ? -4.565 12.398 1.170 1.00 81.44 86 CYS A O 1
ATOM 698 N N . GLN A 1 87 ? -3.206 14.182 1.107 1.00 73.19 87 GLN A N 1
ATOM 699 C CA . GLN A 1 87 ? -4.284 15.176 1.054 1.00 73.19 87 GLN A CA 1
ATOM 700 C C . GLN A 1 87 ? -5.132 15.036 -0.226 1.00 73.19 87 GLN A C 1
ATOM 702 O O . GLN A 1 87 ? -4.807 14.295 -1.146 1.00 73.19 87 GLN A O 1
ATOM 707 N N . ARG A 1 88 ? -6.207 15.824 -0.341 1.00 63.22 88 ARG A N 1
ATOM 708 C CA . ARG A 1 88 ? -7.307 15.656 -1.311 1.00 63.22 88 ARG A CA 1
ATOM 709 C C . ARG A 1 88 ? -6.925 15.455 -2.798 1.00 63.22 88 ARG A C 1
ATOM 711 O O . ARG A 1 88 ? -7.724 14.880 -3.532 1.00 63.22 88 ARG A O 1
ATOM 718 N N . LEU A 1 89 ? -5.753 15.905 -3.260 1.00 66.06 89 LEU A N 1
ATOM 719 C CA . LEU A 1 89 ? -5.295 15.804 -4.661 1.00 66.06 89 LEU A CA 1
ATOM 720 C C . LEU A 1 89 ? -3.917 15.131 -4.826 1.00 66.06 89 LEU A C 1
ATOM 722 O O . LEU A 1 89 ? -3.225 15.389 -5.808 1.00 66.06 89 LEU A O 1
ATOM 726 N N . CYS A 1 90 ? -3.509 14.278 -3.888 1.00 80.44 90 CYS A N 1
ATOM 727 C CA . CYS A 1 90 ? -2.252 13.539 -4.002 1.00 80.44 90 CYS A CA 1
ATOM 728 C C . CYS A 1 90 ? -2.301 12.415 -5.060 1.00 80.44 90 CYS A C 1
ATOM 730 O O . CYS A 1 90 ? -3.370 11.902 -5.418 1.00 80.44 90 CYS A O 1
ATOM 732 N N . ASP A 1 91 ? -1.109 12.029 -5.510 1.00 85.75 91 ASP A N 1
ATOM 733 C CA . ASP A 1 91 ? -0.819 10.734 -6.120 1.00 85.75 91 ASP A CA 1
ATOM 734 C C . ASP A 1 91 ? -0.500 9.748 -4.993 1.00 85.75 91 ASP A C 1
ATOM 736 O O . ASP A 1 91 ? 0.548 9.829 -4.347 1.00 85.75 91 ASP A O 1
ATOM 740 N N . ASP A 1 92 ? -1.439 8.854 -4.718 1.00 84.38 92 ASP A N 1
ATOM 741 C CA . ASP A 1 92 ? -1.324 7.913 -3.616 1.00 84.38 92 ASP A CA 1
ATOM 742 C C . ASP A 1 92 ? -0.308 6.809 -3.881 1.00 84.38 92 ASP A C 1
ATOM 744 O O . ASP A 1 92 ? 0.307 6.349 -2.926 1.00 84.38 92 ASP A O 1
ATOM 748 N N . GLN A 1 93 ? -0.036 6.434 -5.134 1.00 87.81 93 GLN A N 1
ATOM 749 C CA . GLN A 1 93 ? 1.078 5.541 -5.445 1.00 87.81 93 GLN A CA 1
ATOM 750 C C . GLN A 1 93 ? 2.404 6.204 -5.065 1.00 87.81 93 GLN A C 1
ATOM 752 O O . GLN A 1 93 ? 3.257 5.569 -4.437 1.00 87.81 93 GLN A O 1
ATOM 757 N N . GLY A 1 94 ? 2.557 7.490 -5.389 1.00 87.69 94 GLY A N 1
ATOM 758 C CA . GLY A 1 94 ? 3.689 8.297 -4.944 1.00 87.69 94 GLY A CA 1
ATOM 759 C C . GLY A 1 94 ? 3.828 8.311 -3.423 1.00 87.69 94 GLY A C 1
ATOM 760 O O . GLY A 1 94 ? 4.897 7.992 -2.895 1.00 87.69 94 GLY A O 1
ATOM 761 N N . THR A 1 95 ? 2.738 8.620 -2.719 1.00 88.88 95 THR A N 1
ATOM 762 C CA . THR A 1 95 ? 2.720 8.678 -1.253 1.00 88.88 95 THR A CA 1
ATOM 763 C C . THR A 1 95 ? 2.973 7.315 -0.612 1.00 88.88 95 THR A C 1
ATOM 765 O O . THR A 1 95 ? 3.813 7.225 0.276 1.00 88.88 95 THR A O 1
ATOM 768 N N . MET A 1 96 ? 2.333 6.239 -1.070 1.00 89.81 96 MET A N 1
ATOM 769 C CA . MET A 1 96 ? 2.517 4.887 -0.529 1.00 89.81 96 MET A CA 1
ATOM 770 C C . MET A 1 96 ? 3.960 4.406 -0.649 1.00 89.81 96 MET A C 1
ATOM 772 O O . MET A 1 96 ? 4.541 3.963 0.339 1.00 89.81 96 MET A O 1
ATOM 776 N N . ASN A 1 97 ? 4.569 4.550 -1.831 1.00 89.25 97 ASN A N 1
ATOM 777 C CA . ASN A 1 97 ? 5.969 4.166 -2.014 1.00 89.25 97 ASN A CA 1
ATOM 778 C C . ASN A 1 97 ? 6.897 5.038 -1.151 1.00 89.25 97 ASN A C 1
ATOM 780 O O . ASN A 1 97 ? 7.873 4.537 -0.603 1.00 89.25 97 ASN A O 1
ATOM 784 N N . ALA A 1 98 ? 6.595 6.329 -0.969 1.00 86.69 98 ALA A N 1
ATOM 785 C CA . ALA A 1 98 ? 7.362 7.181 -0.060 1.00 86.69 98 ALA A CA 1
ATOM 786 C C . ALA A 1 98 ? 7.213 6.758 1.415 1.00 86.69 98 ALA A C 1
ATOM 788 O O . ALA A 1 98 ? 8.194 6.788 2.163 1.00 86.69 98 ALA A O 1
ATOM 789 N N . LEU A 1 99 ? 6.018 6.318 1.825 1.00 86.75 99 LEU A N 1
ATOM 790 C CA . LEU A 1 99 ? 5.729 5.902 3.199 1.00 86.75 99 LEU A CA 1
ATOM 791 C C . LEU A 1 99 ? 6.530 4.673 3.627 1.00 86.75 99 LEU A C 1
ATOM 793 O O . LEU A 1 99 ? 6.883 4.562 4.798 1.00 86.75 99 LEU A O 1
ATOM 797 N N . PHE A 1 100 ? 6.898 3.779 2.713 1.00 83.50 100 PHE A N 1
ATOM 798 C CA . PHE A 1 100 ? 7.743 2.635 3.062 1.00 83.50 100 PHE A CA 1
ATOM 799 C C . PHE A 1 100 ? 9.107 3.040 3.639 1.00 83.50 100 PHE A C 1
ATOM 801 O O . PHE A 1 100 ? 9.630 2.335 4.496 1.00 83.50 100 PHE A O 1
ATOM 808 N N . SER A 1 101 ? 9.660 4.197 3.250 1.00 79.50 101 SER A N 1
ATOM 809 C CA . SER A 1 101 ? 10.862 4.736 3.910 1.00 79.50 101 SER A CA 1
ATOM 810 C C . SER A 1 101 ? 10.587 5.249 5.326 1.00 79.50 101 SER A C 1
ATOM 812 O O . SER A 1 101 ? 11.488 5.228 6.155 1.00 79.50 101 SER A O 1
ATOM 814 N N . THR A 1 102 ? 9.376 5.733 5.611 1.00 82.94 102 THR A N 1
ATOM 815 C CA . THR A 1 102 ? 9.019 6.293 6.928 1.00 82.94 102 THR A CA 1
ATOM 816 C C . THR A 1 102 ? 8.518 5.249 7.917 1.00 82.94 102 THR A C 1
ATOM 818 O O . THR A 1 102 ? 8.567 5.471 9.119 1.00 82.94 102 THR A O 1
ATOM 821 N N . LEU A 1 103 ? 8.008 4.128 7.412 1.00 84.56 103 LEU A N 1
ATOM 822 C CA . LEU A 1 103 ? 7.369 3.084 8.209 1.00 84.56 103 LEU A CA 1
ATOM 823 C C . LEU A 1 103 ? 8.352 2.041 8.758 1.00 84.56 103 LEU A C 1
ATOM 825 O O . LEU A 1 103 ? 7.907 1.139 9.466 1.00 84.56 103 LEU A O 1
ATOM 829 N N . ASP A 1 104 ? 9.645 2.203 8.448 1.00 85.75 104 ASP A N 1
ATOM 830 C CA . ASP A 1 104 ? 10.755 1.357 8.895 1.00 85.75 104 ASP A CA 1
ATOM 831 C C . ASP A 1 104 ? 10.459 -0.132 8.683 1.00 85.75 104 ASP A C 1
ATOM 833 O O . ASP A 1 104 ? 10.115 -0.874 9.600 1.00 85.75 104 ASP A O 1
ATOM 837 N N . TYR A 1 105 ? 10.474 -0.534 7.414 1.00 84.19 105 TYR A N 1
ATOM 838 C CA . TYR A 1 105 ? 10.155 -1.899 7.026 1.00 84.19 105 TYR A CA 1
ATOM 839 C C . TYR A 1 105 ? 11.323 -2.850 7.249 1.00 84.19 105 TYR A C 1
ATOM 841 O O . TYR A 1 105 ? 12.405 -2.664 6.687 1.00 84.19 105 TYR A O 1
ATOM 849 N N . GLU A 1 106 ? 11.037 -3.940 7.949 1.00 84.88 106 GLU A N 1
ATOM 850 C CA . GLU A 1 106 ? 11.845 -5.150 7.916 1.00 84.88 106 GLU A CA 1
ATOM 851 C C . GLU A 1 106 ? 11.364 -6.005 6.746 1.00 84.88 106 GLU A C 1
ATOM 853 O O . GLU A 1 106 ? 10.250 -6.531 6.750 1.00 84.88 106 GLU A O 1
ATOM 858 N N . TRP A 1 107 ? 12.185 -6.082 5.701 1.00 81.00 107 TRP A N 1
ATOM 859 C CA . TRP A 1 107 ? 11.931 -6.940 4.548 1.00 81.00 107 TRP A CA 1
ATOM 860 C C . TRP A 1 107 ? 12.505 -8.322 4.834 1.00 81.00 107 TRP A C 1
ATOM 862 O O . TRP A 1 107 ? 13.677 -8.435 5.195 1.00 81.00 107 TRP A O 1
ATOM 872 N N . GLU A 1 108 ? 11.700 -9.367 4.659 1.00 77.31 108 GLU A N 1
ATOM 873 C CA . GLU A 1 108 ? 12.222 -10.730 4.694 1.00 77.31 108 GLU A CA 1
ATOM 874 C C . GLU A 1 108 ? 13.161 -10.888 3.492 1.00 77.31 108 GLU A C 1
ATOM 876 O O . GLU A 1 108 ? 12.745 -10.666 2.350 1.00 77.31 108 GLU A O 1
ATOM 881 N N . GLU A 1 109 ? 14.447 -11.178 3.743 1.00 56.47 109 GLU A N 1
ATOM 882 C CA . GLU A 1 109 ? 15.431 -11.380 2.673 1.00 56.47 109 GLU A CA 1
ATOM 883 C C . GLU A 1 109 ? 14.877 -12.382 1.665 1.00 56.47 109 GLU A C 1
ATOM 885 O O . GLU A 1 109 ? 14.411 -13.448 2.069 1.00 56.47 109 GLU A O 1
ATOM 890 N N . ASP A 1 110 ? 14.921 -11.995 0.380 1.00 49.62 110 ASP A N 1
ATOM 891 C CA . ASP A 1 110 ? 14.327 -12.685 -0.765 1.00 49.62 110 ASP A CA 1
ATOM 892 C C . ASP A 1 110 ? 14.259 -14.200 -0.519 1.00 49.62 110 ASP A C 1
ATOM 894 O O . ASP A 1 110 ? 15.256 -14.917 -0.675 1.00 49.62 110 ASP A O 1
ATOM 898 N N . LEU A 1 111 ? 13.081 -14.696 -0.107 1.00 42.09 111 LEU A N 1
ATOM 899 C CA . LEU A 1 111 ? 12.806 -16.126 -0.092 1.00 42.09 111 LEU A CA 1
ATOM 900 C C . LEU A 1 111 ? 13.091 -16.596 -1.511 1.00 42.09 111 LEU A C 1
ATOM 902 O O . LEU A 1 111 ? 12.339 -16.265 -2.428 1.00 42.09 111 LEU A O 1
ATOM 906 N N . LYS A 1 112 ? 14.234 -17.278 -1.672 1.00 39.28 112 LYS A N 1
ATOM 907 C CA . LYS A 1 112 ? 14.758 -17.802 -2.934 1.00 39.28 112 LYS A CA 1
ATOM 908 C C . LYS A 1 112 ? 13.600 -18.207 -3.821 1.00 39.28 112 LYS A C 1
ATOM 910 O O . LYS A 1 112 ? 12.923 -19.172 -3.476 1.00 39.28 112 LYS A O 1
ATOM 915 N N . ASP A 1 113 ? 13.406 -17.446 -4.898 1.00 41.97 113 ASP A N 1
ATOM 916 C CA . ASP A 1 113 ? 12.524 -17.730 -6.025 1.00 41.97 113 ASP A CA 1
ATOM 917 C C . ASP A 1 113 ? 11.544 -18.873 -5.738 1.00 41.97 113 ASP A C 1
ATOM 919 O O . ASP A 1 113 ? 11.773 -20.021 -6.142 1.00 41.97 113 ASP A O 1
ATOM 923 N N . ILE A 1 114 ? 10.416 -18.576 -5.080 1.00 41.47 114 ILE A N 1
ATOM 924 C CA . ILE A 1 114 ? 9.237 -19.421 -5.269 1.00 41.47 114 ILE A CA 1
ATOM 925 C C . ILE A 1 114 ? 8.781 -19.143 -6.699 1.00 41.47 114 ILE A C 1
ATOM 927 O O . ILE A 1 114 ? 7.856 -18.386 -6.977 1.00 41.47 114 ILE A O 1
ATOM 931 N N . THR A 1 115 ? 9.496 -19.760 -7.634 1.00 39.69 115 THR A N 1
ATOM 932 C CA . THR A 1 115 ? 9.106 -19.963 -9.015 1.00 39.69 115 THR A CA 1
ATOM 933 C C . THR A 1 115 ? 7.931 -20.929 -9.008 1.00 39.69 115 THR A C 1
ATOM 935 O O . THR A 1 115 ? 7.995 -22.043 -9.517 1.00 39.69 115 THR A O 1
ATOM 938 N N . THR A 1 116 ? 6.784 -20.487 -8.499 1.00 40.41 116 THR A N 1
ATOM 939 C CA . THR A 1 116 ? 5.515 -20.932 -9.062 1.00 40.41 116 THR A CA 1
ATOM 940 C C . THR A 1 116 ? 5.380 -20.241 -10.414 1.00 40.41 116 THR A C 1
ATOM 942 O O . THR A 1 116 ? 4.575 -19.339 -10.623 1.00 40.41 116 THR A O 1
ATOM 945 N N . GLN A 1 117 ? 6.210 -20.684 -11.366 1.00 42.09 117 GLN A N 1
ATOM 946 C CA . GLN A 1 117 ? 5.904 -20.563 -12.779 1.00 42.09 117 GLN A CA 1
ATOM 947 C C . GLN A 1 117 ? 4.574 -21.293 -12.983 1.00 42.09 117 GLN A C 1
ATOM 949 O O . GLN A 1 117 ? 4.548 -22.484 -13.280 1.00 42.09 117 GLN A O 1
ATOM 954 N N . GLN A 1 118 ? 3.445 -20.613 -12.794 1.00 40.09 118 GLN A N 1
ATOM 955 C CA . GLN A 1 118 ? 2.279 -20.995 -13.565 1.00 40.09 118 GLN A CA 1
ATOM 956 C C . GLN A 1 118 ? 2.606 -20.572 -14.995 1.00 40.09 118 GLN A C 1
ATOM 958 O O . GLN A 1 118 ? 2.804 -19.376 -15.226 1.00 40.09 118 GLN A O 1
ATOM 963 N N . PRO A 1 119 ? 2.766 -21.519 -15.938 1.00 39.91 119 PRO A N 1
ATOM 964 C CA . PRO A 1 119 ? 3.069 -21.163 -17.309 1.00 39.91 119 PRO A CA 1
ATOM 965 C C . PRO A 1 119 ? 1.951 -20.253 -17.816 1.00 39.91 119 PRO A C 1
ATOM 967 O O . PRO A 1 119 ? 0.794 -20.663 -17.918 1.00 39.91 119 PRO A O 1
ATOM 970 N N . LEU A 1 120 ? 2.300 -18.999 -18.107 1.00 47.19 120 LEU A N 1
ATOM 971 C CA . LEU A 1 120 ? 1.469 -18.157 -18.952 1.00 47.19 120 LEU A CA 1
ATOM 972 C C . LEU A 1 120 ? 1.293 -18.887 -20.297 1.00 47.19 120 LEU A C 1
ATOM 974 O O . LEU A 1 120 ? 2.212 -19.595 -20.728 1.00 47.19 120 LEU A O 1
ATOM 978 N N . PRO A 1 121 ? 0.133 -18.755 -20.962 1.00 46.50 121 PRO A N 1
ATOM 979 C CA . PRO A 1 121 ? -0.062 -19.349 -22.275 1.00 46.50 121 PRO A CA 1
ATOM 980 C C . PRO A 1 121 ? 1.084 -18.935 -23.216 1.00 46.50 121 PRO A C 1
ATOM 982 O O . PRO A 1 121 ? 1.581 -17.809 -23.152 1.00 46.50 121 PRO A O 1
ATOM 985 N N . ALA A 1 122 ? 1.547 -19.891 -24.031 1.00 51.12 122 ALA A N 1
ATOM 986 C CA . ALA A 1 122 ? 2.852 -19.939 -24.712 1.00 51.12 122 ALA A CA 1
ATOM 987 C C . ALA A 1 122 ? 3.143 -18.829 -25.752 1.00 51.12 122 ALA A C 1
ATOM 989 O O . ALA A 1 122 ? 4.048 -18.949 -26.573 1.00 51.12 122 ALA A O 1
ATOM 990 N N . ASN A 1 123 ? 2.374 -17.751 -25.747 1.00 48.00 123 ASN A N 1
ATOM 991 C CA . ASN A 1 123 ? 2.347 -16.691 -26.741 1.00 48.00 123 ASN A CA 1
ATOM 992 C C . ASN A 1 123 ? 2.711 -15.307 -26.172 1.00 48.00 123 ASN A C 1
ATOM 994 O O . ASN A 1 123 ? 2.520 -14.309 -26.864 1.00 48.00 123 ASN A O 1
ATOM 998 N N . HIS A 1 124 ? 3.247 -15.206 -24.949 1.00 44.50 124 HIS A N 1
ATOM 999 C CA . HIS A 1 124 ? 3.740 -13.943 -24.376 1.00 44.50 124 HIS A CA 1
ATOM 1000 C C . HIS A 1 124 ? 5.220 -14.049 -23.963 1.00 44.50 124 HIS A C 1
ATOM 1002 O O . HIS A 1 124 ? 5.567 -14.717 -22.997 1.00 44.50 124 HIS A O 1
ATOM 1008 N N . ASN A 1 125 ? 6.102 -13.338 -24.679 1.00 37.06 125 ASN A N 1
ATOM 1009 C CA . ASN A 1 125 ? 7.563 -13.294 -24.462 1.00 37.06 125 ASN A CA 1
ATOM 1010 C C . ASN A 1 125 ? 8.006 -12.450 -23.245 1.00 37.06 125 ASN A C 1
ATOM 1012 O O . ASN A 1 125 ? 9.140 -11.974 -23.190 1.00 37.06 125 ASN A O 1
ATOM 1016 N N . TRP A 1 126 ? 7.134 -12.240 -22.263 1.00 37.12 126 TRP A N 1
ATOM 1017 C CA . TRP A 1 126 ? 7.456 -11.448 -21.081 1.00 37.12 126 TRP A CA 1
ATOM 1018 C C . TRP A 1 126 ? 7.983 -12.396 -20.003 1.00 37.12 126 TRP A C 1
ATOM 1020 O O . TRP A 1 126 ? 7.213 -13.040 -19.296 1.00 37.12 126 TRP A O 1
ATOM 1030 N N . LYS A 1 127 ? 9.311 -12.511 -19.878 1.00 33.75 127 LYS A N 1
ATOM 1031 C CA . LYS A 1 127 ? 9.932 -13.111 -18.688 1.00 33.75 127 LYS A CA 1
ATOM 1032 C C . LYS A 1 127 ? 9.804 -12.125 -17.527 1.00 33.75 127 LYS A C 1
ATOM 1034 O O . LYS A 1 127 ? 10.739 -11.394 -17.225 1.00 33.75 127 LYS A O 1
ATOM 1039 N N . THR A 1 128 ? 8.636 -12.068 -16.903 1.00 41.19 128 THR A N 1
ATOM 1040 C CA . THR A 1 128 ? 8.441 -11.320 -15.662 1.00 41.19 128 THR A CA 1
ATOM 1041 C C . THR A 1 128 ? 8.716 -12.242 -14.482 1.00 41.19 128 THR A C 1
ATOM 1043 O O . THR A 1 128 ? 7.808 -12.876 -13.952 1.00 41.19 128 THR A O 1
ATOM 1046 N N . THR A 1 129 ? 9.979 -12.352 -14.076 1.00 41.62 129 THR A N 1
ATOM 1047 C CA . THR A 1 129 ? 10.322 -12.823 -12.728 1.00 41.62 129 THR A CA 1
ATOM 1048 C C . THR A 1 129 ? 10.052 -11.678 -11.761 1.00 41.62 129 THR A C 1
ATOM 1050 O O . THR A 1 129 ? 10.951 -10.910 -11.430 1.00 41.62 129 THR A O 1
ATOM 1053 N N . PHE A 1 130 ? 8.792 -11.510 -11.362 1.00 51.69 130 PHE A N 1
ATOM 1054 C CA . PHE A 1 130 ? 8.474 -10.709 -10.188 1.00 51.69 130 PHE A CA 1
ATOM 1055 C C . PHE A 1 130 ? 8.502 -11.655 -8.993 1.00 51.69 130 PHE A C 1
ATOM 1057 O O . PHE A 1 130 ? 7.590 -12.459 -8.815 1.00 51.69 130 PHE A O 1
ATOM 1064 N N . GLY A 1 131 ? 9.584 -11.605 -8.218 1.00 60.56 131 GLY A N 1
ATOM 1065 C CA . GLY A 1 131 ? 9.584 -12.204 -6.889 1.00 60.56 131 GLY A CA 1
ATOM 1066 C C . GLY A 1 131 ? 8.535 -11.505 -6.024 1.00 60.56 131 GLY A C 1
ATOM 1067 O O . GLY A 1 131 ? 8.353 -10.289 -6.119 1.00 60.56 131 GLY A O 1
ATOM 1068 N N . THR A 1 132 ? 7.827 -12.269 -5.200 1.00 70.69 132 THR A N 1
ATOM 1069 C CA . THR A 1 132 ? 6.992 -11.712 -4.134 1.00 70.69 132 THR A CA 1
ATOM 1070 C C . THR A 1 132 ? 7.900 -11.153 -3.042 1.00 70.69 132 THR A C 1
ATOM 1072 O O . THR A 1 132 ? 8.858 -11.821 -2.652 1.00 70.69 132 THR A O 1
ATOM 1075 N N . ARG A 1 133 ? 7.615 -9.947 -2.541 1.00 78.44 133 ARG A N 1
ATOM 1076 C CA . ARG A 1 133 ? 8.355 -9.355 -1.421 1.00 78.44 133 ARG A CA 1
ATOM 1077 C C . ARG A 1 133 ? 7.457 -9.300 -0.202 1.00 78.44 133 ARG A C 1
ATOM 1079 O O . ARG A 1 133 ? 6.402 -8.693 -0.268 1.00 78.44 133 ARG A O 1
ATOM 1086 N N . HIS A 1 134 ? 7.911 -9.883 0.898 1.00 84.81 134 HIS A N 1
ATOM 1087 C CA . HIS A 1 134 ? 7.215 -9.797 2.175 1.00 84.81 134 HIS A CA 1
ATOM 1088 C C . HIS A 1 134 ? 7.949 -8.814 3.075 1.00 84.81 134 HIS A C 1
ATOM 1090 O O . HIS A 1 134 ? 9.182 -8.776 3.109 1.00 84.81 134 HIS A O 1
ATOM 1096 N N . GLY A 1 135 ? 7.193 -7.997 3.792 1.00 86.25 135 GLY A N 1
ATOM 1097 C CA . GLY A 1 135 ? 7.771 -7.070 4.748 1.00 86.25 135 GLY A CA 1
ATOM 1098 C C . GLY A 1 135 ? 6.822 -6.763 5.886 1.00 86.25 135 GLY A C 1
ATOM 1099 O O . GLY A 1 135 ? 5.605 -6.910 5.762 1.00 86.25 135 GLY A O 1
ATOM 1100 N N . ARG A 1 136 ? 7.383 -6.303 6.999 1.00 88.19 136 ARG A N 1
ATOM 1101 C CA . ARG A 1 136 ? 6.621 -5.843 8.153 1.00 88.19 136 ARG A CA 1
ATOM 1102 C C . ARG A 1 136 ? 7.038 -4.433 8.526 1.00 88.19 136 ARG A C 1
ATOM 1104 O O . ARG A 1 136 ? 8.219 -4.157 8.699 1.00 88.19 136 ARG A O 1
ATOM 1111 N N . ALA A 1 137 ? 6.060 -3.546 8.660 1.00 89.44 137 ALA A N 1
ATOM 1112 C CA . ALA A 1 137 ? 6.307 -2.186 9.111 1.00 89.44 137 ALA A CA 1
ATOM 1113 C C . ALA A 1 137 ? 6.493 -2.151 10.633 1.00 89.44 137 ALA A C 1
ATOM 1115 O O . ALA A 1 137 ? 5.564 -2.502 11.365 1.00 89.44 137 ALA A O 1
ATOM 1116 N N . ASN A 1 138 ? 7.622 -1.638 11.120 1.00 87.56 138 ASN A N 1
ATOM 1117 C CA . ASN A 1 138 ? 7.859 -1.489 12.558 1.00 87.56 138 ASN A CA 1
ATOM 1118 C C . ASN A 1 138 ? 6.949 -0.427 13.194 1.00 87.56 138 ASN A C 1
ATOM 1120 O O . ASN A 1 138 ? 6.540 -0.561 14.346 1.00 87.56 138 ASN A O 1
ATOM 1124 N N . VAL A 1 139 ? 6.574 0.609 12.436 1.00 89.25 139 VAL A N 1
ATOM 1125 C CA . VAL A 1 139 ? 5.763 1.730 12.950 1.00 89.25 139 VAL A CA 1
ATOM 1126 C C . VAL A 1 139 ? 4.277 1.382 13.047 1.00 89.25 139 VAL A C 1
ATOM 1128 O O . VAL A 1 139 ? 3.611 1.701 14.030 1.00 89.25 139 VAL A O 1
ATOM 1131 N N . THR A 1 140 ? 3.730 0.742 12.016 1.00 87.44 140 THR A N 1
ATOM 1132 C CA . THR A 1 140 ? 2.287 0.449 11.926 1.00 87.44 140 THR A CA 1
ATOM 1133 C C . THR A 1 140 ? 1.950 -1.004 12.252 1.00 87.44 140 THR A C 1
ATOM 1135 O O . THR A 1 140 ? 0.785 -1.316 12.488 1.00 87.44 140 THR A O 1
ATOM 1138 N N . GLY A 1 141 ? 2.949 -1.891 12.295 1.00 85.81 141 GLY A N 1
ATOM 1139 C CA . GLY A 1 141 ? 2.815 -3.302 12.664 1.00 85.81 141 GLY A CA 1
ATOM 1140 C C . GLY A 1 141 ? 2.192 -4.201 11.593 1.00 85.81 141 GLY A C 1
ATOM 1141 O O . GLY A 1 141 ? 2.023 -5.396 11.843 1.00 85.81 141 GLY A O 1
ATOM 1142 N N . HIS A 1 142 ? 1.823 -3.652 10.431 1.00 87.56 142 HIS A N 1
ATOM 1143 C CA . HIS A 1 142 ? 1.187 -4.421 9.364 1.00 87.56 142 HIS A CA 1
ATOM 1144 C C . HIS A 1 142 ? 2.222 -5.186 8.540 1.00 87.56 142 HIS A C 1
ATOM 1146 O O . HIS A 1 142 ? 3.337 -4.704 8.326 1.00 87.56 142 HIS A O 1
ATOM 1152 N N . SER A 1 143 ? 1.841 -6.377 8.084 1.00 89.44 143 SER A N 1
ATOM 1153 C CA . SER A 1 143 ? 2.569 -7.117 7.054 1.00 89.44 143 SER A CA 1
ATOM 1154 C C . SER A 1 14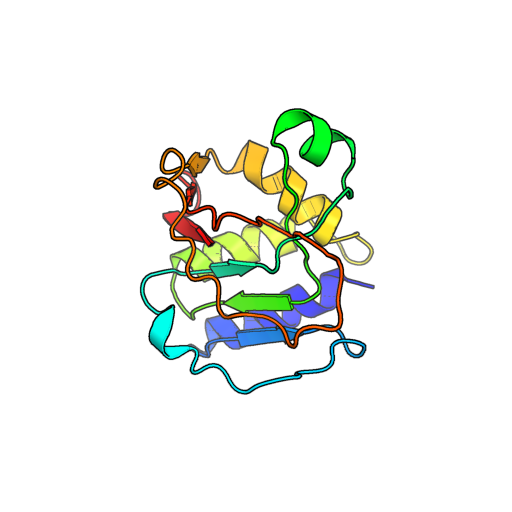3 ? 2.075 -6.747 5.655 1.00 89.44 143 SER A C 1
ATOM 1156 O O . SER A 1 143 ? 0.877 -6.520 5.451 1.00 89.44 143 SER A O 1
ATOM 1158 N N . VAL A 1 144 ? 3.008 -6.693 4.706 1.00 85.62 144 VAL A N 1
ATOM 1159 C CA . VAL A 1 144 ? 2.772 -6.397 3.292 1.00 85.62 144 VAL A CA 1
ATOM 1160 C C . VAL A 1 144 ? 3.305 -7.519 2.405 1.00 85.62 144 VAL A C 1
ATOM 1162 O O . VAL A 1 144 ? 4.325 -8.131 2.739 1.00 85.62 144 VAL A O 1
ATOM 1165 N N . GLN A 1 145 ? 2.631 -7.738 1.276 1.00 83.31 145 GLN A N 1
ATOM 1166 C CA . GLN A 1 145 ? 3.035 -8.625 0.185 1.00 83.31 145 GLN A CA 1
ATOM 1167 C C . GLN A 1 145 ? 2.906 -7.945 -1.183 1.00 83.31 145 GLN A C 1
ATOM 1169 O O . GLN A 1 145 ? 1.955 -7.142 -1.353 1.00 83.31 145 GLN A O 1
#

Organism: NCBI:txid265537

Secondary structure (DSSP, 8-state):
--HHHHHHHHHHHHTT--EEEE-TT----S---GGGGTT-SEEEEEESSSSHHHHHHHS-EEEEEEEEE-S-HHHHHHHHHHHHHS-TT--HHHHHHHHHHHTTEEEPP--TT--------TT-----------EEETTT--EE-

pLDDT: mean 79.89, std 17.36, range [33.75, 97.69]

Sequence (145 aa):
VYAARYQCVQEQLQQGRNVLLTDVDNVFLRHVPLSQFYDVNVIHAYSAGFPAKWFAKHGFTVCGGMTWLQAHPATLHYVDFIVHNCQRLCDDQGTMNALFSTLDYEWEEDLKDITTQQPLPANHNWKTTFGTRHGRANVTGHSVQ

Foldseek 3Di:
DLLVVLVVVLVCLVVQDKDWAADPPDDDPDDDPCVVPPVFAKEFDWDPQPVVVLCVVPVTFTDPRTMIGGSDQLSSLVSVQLNVQAPPDRDSSNVNSVCCVVQAKDKDPQPPDPPPCPPDPPPDPDPPPDGDIWIAGPRSGGIYD

Radius of gyration: 15.39 Å; chains: 1; bounding box: 34×37×40 Å

InterPro domains:
  IPR005069 Nucleotide-diphospho-sugar transferase [PF03407] (3-100)